Protein AF-A0A935NAN1-F1 (afdb_monomer_lite)

Foldseek 3Di:
DPPDPPPPPVVVPPVVVVVVVVVVVVVVVVVVVVLVCCQVVVQVVVVDPDSVSNVVSVVVVVVVVVVVVVCCVVVVVD

pLDDT: mean 71.58, std 13.67, range [41.81, 92.19]

Secondary structure (DSSP, 8-state):
---SSSTTTTGGGTHHHHHHHHHHHHHHHHHHHHHHHHHHHHHHHTT-SS-HHHHHHHHHHHHHHHHHHHHHHHHS--

Structure (mmCIF, N/CA/C/O backbone):
data_AF-A0A935NAN1-F1
#
_entry.id   AF-A0A935NAN1-F1
#
loop_
_atom_site.group_PDB
_atom_site.id
_atom_site.type_symbol
_atom_site.label_atom_id
_atom_site.label_alt_id
_atom_site.label_comp_id
_atom_site.label_asym_id
_atom_site.label_entity_id
_atom_site.label_seq_id
_atom_site.pdbx_PDB_ins_code
_atom_site.Cartn_x
_atom_site.Cartn_y
_atom_site.Cartn_z
_atom_site.occupancy
_atom_site.B_iso_or_equiv
_atom_site.auth_seq_id
_atom_site.auth_comp_id
_atom_site.auth_asym_id
_atom_site.auth_atom_id
_atom_site.pdbx_PDB_model_num
ATOM 1 N N . MET A 1 1 ? -9.333 0.753 55.412 1.00 48.41 1 MET A N 1
ATOM 2 C CA . MET A 1 1 ? -8.108 1.065 54.646 1.00 48.41 1 MET A CA 1
ATOM 3 C C . MET A 1 1 ? -8.165 0.220 53.374 1.00 48.41 1 MET A C 1
ATOM 5 O O . MET A 1 1 ? -7.666 -0.893 53.376 1.00 48.41 1 MET A O 1
ATOM 9 N N . SER A 1 2 ? -8.923 0.664 52.360 1.00 51.09 2 SER A N 1
ATOM 10 C CA . SER A 1 2 ? -9.326 -0.205 51.228 1.00 51.09 2 SER A CA 1
ATOM 11 C C . SER A 1 2 ? -9.532 0.537 49.894 1.00 51.09 2 SER A C 1
ATOM 13 O O . SER A 1 2 ? -10.211 0.014 49.020 1.00 51.09 2 SER A O 1
ATOM 15 N N . GLN A 1 3 ? -8.986 1.747 49.714 1.00 49.72 3 GLN A N 1
ATOM 16 C CA . GLN A 1 3 ? -9.245 2.574 48.517 1.00 49.72 3 GLN A CA 1
ATOM 17 C C . GLN A 1 3 ? -8.064 2.699 47.529 1.00 49.72 3 GLN A C 1
ATOM 19 O O . GLN A 1 3 ? -8.097 3.559 46.659 1.00 49.72 3 GLN A O 1
ATOM 24 N N . ASP A 1 4 ? -7.045 1.835 47.594 1.00 53.94 4 ASP A N 1
ATOM 25 C CA . ASP A 1 4 ? -5.837 1.983 46.750 1.00 53.94 4 ASP A CA 1
ATOM 26 C C . ASP A 1 4 ? -5.776 1.063 45.508 1.00 53.94 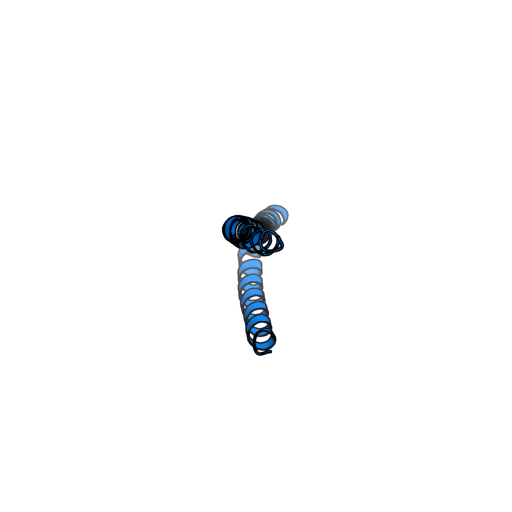4 ASP A C 1
ATOM 28 O O . ASP A 1 4 ? -4.828 1.111 44.729 1.00 53.94 4 ASP A O 1
ATOM 32 N N . GLN A 1 5 ? -6.777 0.202 45.284 1.00 51.38 5 GLN A N 1
ATOM 33 C CA . GLN A 1 5 ? -6.707 -0.833 44.234 1.00 51.38 5 GLN A CA 1
ATOM 34 C C . GLN A 1 5 ? -7.424 -0.487 42.911 1.00 51.38 5 GLN A C 1
ATOM 36 O O . GLN A 1 5 ? -7.178 -1.158 41.912 1.00 51.38 5 GLN A O 1
ATOM 41 N N . ASP A 1 6 ? -8.240 0.571 42.834 1.00 51.97 6 ASP A N 1
ATOM 42 C CA . ASP A 1 6 ? -9.025 0.871 41.614 1.00 51.97 6 ASP A CA 1
ATOM 43 C C . ASP A 1 6 ? -8.247 1.672 40.539 1.00 51.97 6 ASP A C 1
ATOM 45 O O . ASP A 1 6 ? -8.550 1.621 39.346 1.00 51.97 6 ASP A O 1
ATOM 49 N N . ASN A 1 7 ? -7.167 2.369 40.914 1.00 51.72 7 ASN A N 1
ATOM 50 C CA . ASN A 1 7 ? -6.490 3.321 40.017 1.00 51.72 7 ASN A CA 1
ATOM 51 C C . ASN A 1 7 ? -5.402 2.686 39.112 1.00 51.72 7 ASN A C 1
ATOM 53 O O . ASN A 1 7 ? -4.938 3.287 38.146 1.00 51.72 7 ASN A O 1
ATOM 57 N N . LYS A 1 8 ? -4.984 1.437 39.348 1.00 48.88 8 LYS A N 1
ATOM 58 C CA . LYS A 1 8 ? -3.893 0.818 38.556 1.00 48.88 8 LYS A CA 1
ATOM 59 C C . LYS A 1 8 ? 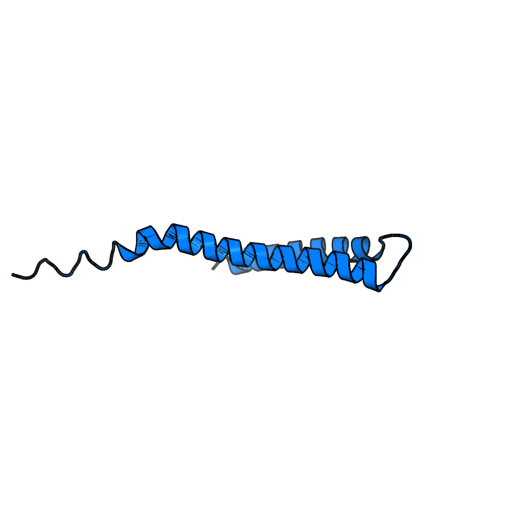-4.346 0.269 37.198 1.00 48.88 8 LYS A C 1
ATOM 61 O O . LYS A 1 8 ? -3.514 0.062 36.312 1.00 48.88 8 LYS A O 1
ATOM 66 N N . THR A 1 9 ? -5.647 0.077 36.996 1.00 53.22 9 THR A N 1
ATOM 67 C CA . THR A 1 9 ? -6.179 -0.578 35.787 1.00 53.22 9 THR A CA 1
ATOM 68 C C . THR A 1 9 ? -6.546 0.421 34.686 1.00 53.22 9 THR A C 1
ATOM 70 O O . THR A 1 9 ? -6.495 0.080 33.504 1.00 53.22 9 THR A O 1
ATOM 73 N N . LYS A 1 10 ? -6.843 1.683 35.030 1.00 47.53 10 LYS A N 1
ATOM 74 C CA . LYS A 1 10 ? -7.218 2.709 34.038 1.00 47.53 10 LYS A CA 1
ATOM 75 C C . LYS A 1 10 ? -6.021 3.360 33.335 1.00 47.53 10 LYS A C 1
ATOM 77 O O . LYS A 1 10 ? -6.133 3.716 32.166 1.00 47.53 10 LYS A O 1
ATOM 82 N N . ILE A 1 11 ? -4.852 3.422 33.975 1.00 50.12 11 ILE A N 1
ATOM 83 C CA . ILE A 1 11 ? -3.654 4.068 33.403 1.00 50.12 11 ILE A CA 1
ATOM 84 C C . ILE A 1 11 ? -2.971 3.213 32.316 1.00 50.12 11 ILE A C 1
ATOM 86 O O . ILE A 1 11 ? -2.376 3.755 31.385 1.00 50.12 11 ILE A O 1
ATOM 90 N N . LYS A 1 12 ? -3.139 1.881 32.327 1.00 47.09 12 LYS A N 1
ATOM 91 C CA . LYS A 1 12 ? -2.629 1.005 31.250 1.00 47.09 12 LYS A CA 1
ATOM 92 C C . LYS A 1 12 ? -3.349 1.174 29.906 1.00 47.09 12 LYS A C 1
ATOM 94 O O . LYS A 1 12 ? -2.831 0.703 28.897 1.00 47.09 12 LYS A O 1
ATOM 99 N N . LYS A 1 13 ? -4.511 1.833 29.859 1.00 52.38 13 LYS A N 1
ATOM 100 C CA . LYS A 1 13 ? -5.302 2.003 28.626 1.00 52.38 13 LYS A CA 1
ATOM 101 C C . LYS A 1 13 ? -4.945 3.246 27.804 1.00 52.38 13 LYS A C 1
ATOM 103 O O . LYS A 1 13 ? -5.310 3.310 26.638 1.00 52.38 13 LYS A O 1
ATOM 108 N N . VAL A 1 14 ? -4.233 4.217 28.380 1.00 52.50 14 VAL A N 1
ATOM 109 C CA . VAL A 1 14 ? -4.016 5.526 27.730 1.00 52.50 14 VAL A CA 1
ATOM 110 C C . VAL A 1 14 ? -2.675 5.582 26.989 1.00 52.50 14 VAL A C 1
ATOM 112 O O . VAL A 1 14 ? -2.626 6.016 25.844 1.00 52.50 14 VAL A O 1
ATOM 115 N N . GLY A 1 15 ? -1.600 5.032 27.571 1.00 51.84 15 GLY A N 1
ATOM 116 C CA . GLY A 1 15 ? -0.310 4.874 26.875 1.00 51.84 15 GLY A CA 1
ATOM 117 C C . GLY A 1 15 ? -0.312 3.776 25.801 1.00 51.84 15 GLY A C 1
ATOM 118 O O . GLY A 1 15 ? 0.545 3.754 24.921 1.00 51.84 15 GLY A O 1
ATOM 119 N N . THR A 1 16 ? -1.292 2.870 25.844 1.00 57.91 16 THR A N 1
ATOM 120 C CA . THR A 1 16 ? -1.433 1.787 24.867 1.00 57.91 16 THR A CA 1
ATOM 121 C C . THR A 1 16 ? -2.125 2.223 23.587 1.00 57.91 16 THR A C 1
ATOM 123 O O . THR A 1 16 ? -1.887 1.579 22.579 1.00 57.91 16 THR A O 1
ATOM 126 N N . ALA A 1 17 ? -2.895 3.315 23.559 1.00 60.88 17 ALA A N 1
ATOM 127 C CA . ALA A 1 17 ? -3.544 3.769 22.328 1.00 60.88 17 ALA A CA 1
ATOM 128 C C . ALA A 1 17 ? -2.511 4.141 21.249 1.00 60.88 17 ALA A C 1
ATOM 130 O O . ALA A 1 17 ? -2.559 3.617 20.143 1.00 60.88 17 ALA A O 1
ATOM 131 N N . TYR A 1 18 ? -1.508 4.959 21.582 1.00 67.50 18 TYR A N 1
ATOM 132 C CA . TYR A 1 18 ? -0.462 5.361 20.629 1.00 67.50 18 TYR A CA 1
ATOM 133 C C . TYR A 1 18 ? 0.385 4.171 20.147 1.00 67.50 18 TYR A C 1
ATOM 135 O O . TYR A 1 18 ? 0.729 4.059 18.967 1.00 67.50 18 TYR A O 1
ATOM 143 N N . LEU A 1 19 ? 0.667 3.238 21.060 1.00 71.50 19 LEU A N 1
ATOM 144 C CA . LEU A 1 19 ? 1.397 2.008 20.759 1.00 71.50 19 LEU A CA 1
ATOM 145 C C . LEU A 1 19 ? 0.554 1.039 19.907 1.00 71.50 19 LEU A C 1
ATOM 147 O O . LEU A 1 19 ? 1.082 0.390 19.008 1.00 71.50 19 LEU A O 1
ATOM 151 N N . GLN A 1 20 ? -0.762 0.989 20.136 1.00 67.56 20 GLN A N 1
ATOM 152 C CA . GLN A 1 20 ? -1.726 0.225 19.340 1.00 67.56 20 GLN A CA 1
ATOM 153 C C . GLN A 1 20 ? -1.859 0.795 17.927 1.00 67.56 20 GLN A C 1
ATOM 155 O O . GLN A 1 20 ? -1.805 0.024 16.973 1.00 67.56 20 GLN A O 1
ATOM 160 N N . TYR A 1 21 ? -1.959 2.119 17.768 1.00 77.62 21 TYR A N 1
ATOM 161 C CA . TYR A 1 21 ? -1.984 2.757 16.447 1.00 77.62 21 TYR A CA 1
ATOM 162 C C . TYR A 1 21 ? -0.678 2.540 15.691 1.00 77.62 21 TYR A C 1
ATOM 164 O O . TYR A 1 21 ? -0.709 2.253 14.500 1.00 77.62 21 TYR A O 1
ATOM 172 N N . THR A 1 22 ? 0.461 2.593 16.385 1.00 85.19 22 THR A N 1
ATOM 173 C CA . THR A 1 22 ? 1.760 2.248 15.797 1.00 85.19 22 THR A CA 1
ATOM 174 C C . THR A 1 22 ? 1.787 0.793 15.323 1.00 85.19 22 THR A C 1
ATOM 176 O O . THR A 1 22 ? 2.212 0.533 14.202 1.00 85.19 22 THR A O 1
ATOM 179 N N . GLY A 1 23 ? 1.287 -0.158 16.120 1.00 83.38 23 GLY A N 1
ATOM 180 C CA . GLY A 1 23 ? 1.205 -1.573 15.734 1.00 83.38 23 GLY A CA 1
ATOM 181 C C . GLY A 1 23 ? 0.280 -1.828 14.538 1.00 83.38 23 GLY A C 1
ATOM 182 O O . GLY A 1 23 ? 0.650 -2.546 13.609 1.00 83.38 23 GLY A O 1
ATOM 183 N N . LEU A 1 24 ? -0.889 -1.184 14.514 1.00 81.25 24 LEU A N 1
ATOM 184 C CA . LEU A 1 24 ? -1.828 -1.220 13.386 1.00 81.25 24 LEU A CA 1
ATOM 185 C C . LEU A 1 24 ? -1.235 -0.585 12.122 1.00 81.25 24 LEU A C 1
ATOM 187 O O . LEU A 1 24 ? -1.349 -1.148 11.034 1.00 81.25 24 LEU A O 1
ATOM 191 N N . ALA A 1 25 ? -0.559 0.556 12.260 1.00 85.62 25 ALA A N 1
ATOM 192 C CA . ALA A 1 25 ? 0.143 1.207 11.161 1.00 85.62 25 ALA A CA 1
ATOM 193 C C . ALA A 1 25 ? 1.270 0.319 10.622 1.00 85.62 25 ALA A C 1
ATOM 195 O O . ALA A 1 25 ? 1.438 0.227 9.411 1.00 85.62 25 ALA A O 1
ATOM 196 N N . PHE A 1 26 ? 1.987 -0.396 11.491 1.00 90.25 26 PHE A N 1
ATOM 197 C CA . PHE A 1 26 ? 3.016 -1.353 11.087 1.00 90.25 26 PHE A CA 1
ATOM 198 C C . PHE A 1 26 ? 2.425 -2.532 10.302 1.00 90.25 26 PHE A C 1
ATOM 200 O O . PHE A 1 26 ? 2.985 -2.956 9.292 1.00 90.25 26 PHE A O 1
ATOM 207 N N . GLN A 1 27 ? 1.254 -3.024 10.716 1.00 82.56 27 GLN A N 1
ATOM 208 C CA . GLN A 1 27 ? 0.527 -4.073 10.005 1.00 82.56 27 GLN A CA 1
ATOM 209 C C . GLN A 1 27 ? 0.067 -3.607 8.614 1.00 82.56 27 GLN A C 1
ATOM 211 O O . GLN A 1 27 ? 0.259 -4.319 7.628 1.00 82.56 27 GLN A O 1
ATOM 216 N N . MET A 1 28 ? -0.494 -2.399 8.514 1.00 85.81 28 MET A N 1
ATOM 217 C CA . MET A 1 28 ? -0.901 -1.797 7.239 1.00 85.81 28 MET A CA 1
ATOM 218 C C . MET A 1 28 ? 0.302 -1.516 6.335 1.00 85.81 28 MET A C 1
ATOM 220 O O . MET A 1 28 ? 0.268 -1.849 5.151 1.00 85.81 28 MET A O 1
ATOM 224 N N . ALA A 1 29 ? 1.388 -0.982 6.896 1.00 88.94 29 ALA A N 1
ATOM 225 C CA . ALA A 1 29 ? 2.640 -0.759 6.186 1.00 88.94 29 ALA A CA 1
ATOM 226 C C . ALA A 1 29 ? 3.190 -2.071 5.616 1.00 88.94 29 ALA A C 1
ATOM 228 O O . ALA A 1 29 ? 3.534 -2.117 4.439 1.00 88.94 29 ALA A O 1
ATOM 229 N N . GLY A 1 30 ? 3.190 -3.157 6.395 1.00 92.19 30 GLY A N 1
ATOM 230 C CA . GLY A 1 30 ? 3.613 -4.478 5.929 1.00 92.19 30 GLY A CA 1
ATOM 231 C C . GLY A 1 30 ? 2.807 -4.977 4.726 1.00 92.19 30 GLY A C 1
ATOM 232 O O . GLY A 1 30 ? 3.392 -5.433 3.746 1.00 92.19 30 GLY A O 1
ATOM 233 N N . ILE A 1 31 ? 1.478 -4.833 4.754 1.00 83.69 31 ILE A N 1
ATOM 234 C CA . ILE A 1 31 ? 0.607 -5.218 3.630 1.00 83.69 31 ILE A CA 1
ATOM 235 C C . ILE A 1 31 ? 0.893 -4.361 2.388 1.00 83.69 31 ILE A C 1
ATOM 237 O O . ILE A 1 31 ? 0.983 -4.899 1.285 1.00 83.69 31 ILE A O 1
ATOM 241 N N . ILE A 1 32 ? 1.063 -3.046 2.550 1.00 83.12 32 ILE A N 1
ATOM 242 C CA . ILE A 1 32 ? 1.358 -2.123 1.443 1.00 83.12 32 ILE A CA 1
ATOM 243 C C . ILE A 1 32 ? 2.713 -2.452 0.814 1.00 83.12 32 ILE A C 1
ATOM 245 O O . ILE A 1 32 ? 2.801 -2.609 -0.404 1.00 83.12 32 ILE A O 1
ATOM 249 N N . PHE A 1 33 ? 3.754 -2.615 1.634 1.00 88.56 33 PHE A N 1
ATOM 250 C CA . PHE A 1 33 ? 5.085 -2.997 1.168 1.00 88.56 33 PHE A CA 1
ATOM 251 C C . PHE A 1 33 ? 5.058 -4.327 0.425 1.00 88.56 33 PHE A C 1
ATOM 253 O O . PHE A 1 33 ? 5.629 -4.428 -0.658 1.00 88.56 33 PHE A O 1
ATOM 260 N N . LEU A 1 34 ? 4.358 -5.326 0.965 1.00 85.31 34 LEU A N 1
ATOM 261 C CA . LEU A 1 34 ? 4.227 -6.626 0.323 1.00 85.31 34 LEU A CA 1
ATOM 262 C C . LEU A 1 34 ? 3.515 -6.510 -1.033 1.00 85.31 34 LEU A C 1
ATOM 264 O O . LEU A 1 34 ? 3.970 -7.098 -2.010 1.00 85.31 34 LEU A O 1
ATOM 268 N N . SER A 1 35 ? 2.459 -5.701 -1.116 1.00 77.94 35 SER A N 1
ATOM 269 C CA . SER A 1 35 ? 1.709 -5.471 -2.354 1.00 77.94 35 SER A CA 1
ATOM 270 C C . SER A 1 35 ? 2.562 -4.795 -3.438 1.00 77.94 35 SER A C 1
ATOM 272 O O . SER A 1 35 ? 2.627 -5.272 -4.572 1.00 77.94 35 SER A O 1
ATOM 274 N N . ILE A 1 36 ? 3.299 -3.733 -3.083 1.00 81.00 36 ILE A N 1
ATOM 275 C CA . ILE A 1 36 ? 4.200 -3.022 -4.006 1.00 81.00 36 ILE A CA 1
ATOM 276 C C . ILE A 1 36 ? 5.349 -3.935 -4.448 1.00 81.00 36 ILE A C 1
ATOM 278 O O . ILE A 1 36 ? 5.691 -3.978 -5.630 1.00 81.00 36 ILE A O 1
ATOM 282 N N . PHE A 1 37 ? 5.934 -4.685 -3.512 1.00 83.19 37 PHE A N 1
ATOM 283 C CA . PHE A 1 37 ? 7.057 -5.571 -3.793 1.00 83.19 37 PHE A CA 1
ATOM 284 C C . PHE A 1 37 ? 6.657 -6.716 -4.724 1.00 83.19 37 PHE A C 1
ATOM 286 O O . PHE A 1 37 ? 7.369 -6.996 -5.683 1.00 83.19 37 PHE A O 1
ATOM 293 N N . ILE A 1 38 ? 5.497 -7.339 -4.496 1.00 82.44 38 ILE A N 1
ATOM 294 C CA . ILE A 1 38 ? 4.949 -8.365 -5.392 1.00 82.44 38 ILE A CA 1
ATOM 295 C C . ILE A 1 38 ? 4.693 -7.775 -6.783 1.00 82.44 38 ILE A C 1
ATOM 297 O O . ILE A 1 38 ? 5.079 -8.395 -7.771 1.00 82.44 38 ILE A O 1
ATOM 301 N N . GLY A 1 39 ? 4.128 -6.566 -6.864 1.00 74.44 39 GLY A N 1
ATOM 302 C CA . GLY A 1 39 ? 3.901 -5.857 -8.125 1.00 74.44 39 GLY A CA 1
ATOM 303 C C . GLY A 1 39 ? 5.172 -5.682 -8.952 1.00 74.44 39 GLY A C 1
ATOM 304 O O . GLY A 1 39 ? 5.241 -6.120 -10.099 1.00 74.44 39 GLY A O 1
ATOM 305 N N . GLN A 1 40 ? 6.208 -5.109 -8.339 1.00 73.81 40 GLN A N 1
ATOM 306 C CA . GLN A 1 40 ? 7.474 -4.835 -9.020 1.00 73.81 40 GLN A CA 1
ATOM 307 C C . GLN A 1 40 ? 8.257 -6.108 -9.350 1.00 73.81 40 GLN A C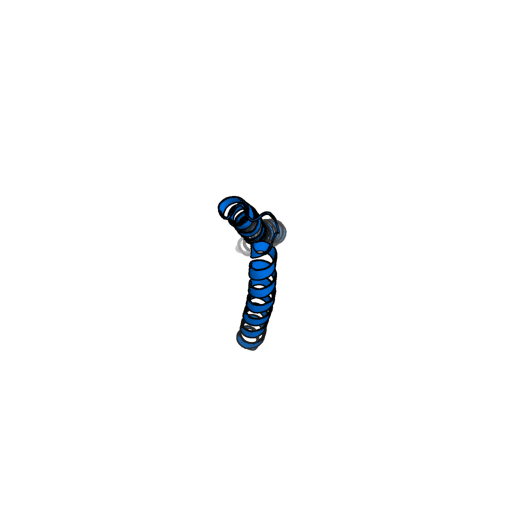 1
ATOM 309 O O . GLN A 1 40 ? 8.818 -6.229 -10.439 1.00 73.81 40 GLN A O 1
ATOM 314 N N . LYS A 1 41 ? 8.297 -7.082 -8.429 1.00 77.44 41 LYS A N 1
ATOM 315 C CA . LYS A 1 41 ? 9.060 -8.315 -8.643 1.00 77.44 41 LYS A CA 1
ATOM 316 C C . LYS A 1 41 ? 8.442 -9.178 -9.740 1.00 77.4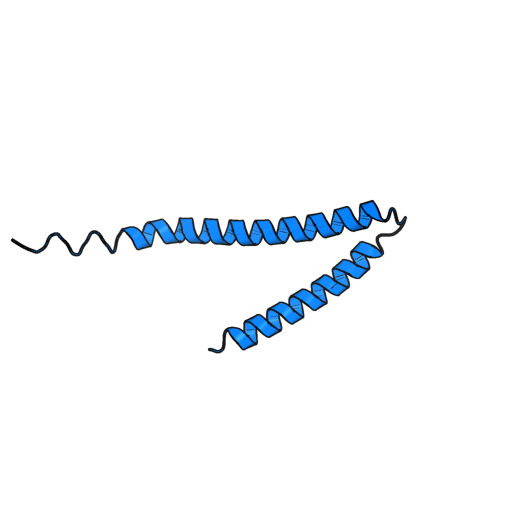4 41 LYS A C 1
ATOM 318 O O . LYS A 1 41 ? 9.178 -9.874 -10.433 1.00 77.44 41 LYS A O 1
ATOM 323 N N . LEU A 1 42 ? 7.121 -9.134 -9.907 1.00 72.94 42 LEU A N 1
ATOM 324 C CA . LEU A 1 42 ? 6.434 -9.902 -10.940 1.00 72.94 42 LEU A CA 1
ATOM 325 C C . LEU A 1 42 ? 6.601 -9.255 -12.327 1.00 72.94 42 LEU A C 1
ATOM 327 O O . LEU A 1 42 ? 6.831 -9.979 -13.291 1.00 72.94 42 LEU A O 1
ATOM 331 N N . ASP A 1 43 ? 6.617 -7.921 -12.423 1.00 67.88 43 ASP A N 1
ATOM 332 C CA . ASP A 1 43 ? 6.963 -7.212 -13.671 1.00 67.88 43 ASP A CA 1
ATOM 333 C C . ASP A 1 43 ? 8.427 -7.491 -14.086 1.00 67.88 43 ASP A C 1
ATOM 335 O O . ASP A 1 43 ? 8.712 -7.751 -15.255 1.00 67.88 43 ASP A O 1
ATOM 339 N N . ALA A 1 44 ? 9.351 -7.552 -13.114 1.00 69.12 44 ALA A N 1
ATOM 340 C CA . ALA A 1 44 ? 10.759 -7.890 -13.346 1.00 69.12 44 ALA A CA 1
ATOM 341 C C . ALA A 1 44 ? 10.991 -9.372 -13.699 1.00 69.12 44 ALA A C 1
ATOM 343 O O . ALA A 1 44 ? 11.831 -9.671 -14.546 1.00 69.12 44 ALA A O 1
ATOM 344 N N . TYR A 1 45 ? 10.254 -10.303 -13.077 1.00 66.44 45 TYR A N 1
ATOM 345 C CA . TYR A 1 45 ? 10.371 -11.744 -13.347 1.00 66.44 45 TYR A CA 1
ATOM 346 C C . TYR A 1 45 ? 9.951 -12.099 -14.774 1.00 66.44 45 TYR A C 1
ATOM 348 O O . TYR A 1 45 ? 10.539 -12.979 -15.394 1.00 66.44 45 TYR A O 1
ATOM 356 N N . PHE A 1 46 ? 8.953 -11.399 -15.307 1.00 68.25 46 PHE A N 1
ATOM 357 C CA . PHE A 1 46 ? 8.450 -11.660 -16.647 1.00 68.25 46 PHE A CA 1
ATOM 358 C C . PHE A 1 46 ? 9.211 -10.915 -17.759 1.00 68.25 46 PHE A C 1
ATOM 360 O O . PHE A 1 46 ? 8.958 -11.188 -18.930 1.00 68.25 46 PHE A O 1
ATOM 367 N N . GLN A 1 47 ? 10.147 -10.015 -17.415 1.00 62.69 47 GLN A N 1
ATOM 368 C CA . GLN A 1 47 ? 11.018 -9.272 -18.347 1.00 62.69 47 GLN A CA 1
ATOM 369 C C . GLN A 1 47 ? 10.288 -8.684 -19.570 1.00 62.69 47 GLN A C 1
ATOM 371 O O . GLN A 1 47 ? 10.869 -8.549 -20.650 1.00 62.69 47 GLN A O 1
ATOM 376 N N . PHE A 1 48 ? 9.004 -8.339 -19.438 1.00 62.25 48 PHE A N 1
ATOM 377 C CA . PHE A 1 48 ? 8.260 -7.823 -20.575 1.00 62.25 48 PHE A CA 1
ATOM 378 C C . PHE A 1 48 ? 8.736 -6.397 -20.891 1.00 62.25 48 PHE A C 1
ATOM 380 O O . PHE A 1 48 ? 8.826 -5.561 -19.994 1.00 62.25 48 PHE A O 1
ATOM 387 N N . PRO A 1 49 ? 8.991 -6.062 -22.168 1.00 63.78 49 PRO A N 1
ATOM 388 C CA . PRO A 1 49 ? 9.423 -4.721 -22.571 1.00 63.78 49 PRO A CA 1
ATOM 389 C C . PRO A 1 49 ? 8.353 -3.639 -22.337 1.00 63.78 49 PRO A C 1
ATOM 391 O O . PRO A 1 49 ? 8.633 -2.451 -22.477 1.00 63.78 49 PRO A O 1
ATOM 394 N N . LYS A 1 50 ? 7.119 -4.032 -21.994 1.00 64.62 50 LYS A N 1
ATOM 395 C CA . LYS A 1 50 ? 6.053 -3.139 -21.535 1.00 64.62 50 LYS A CA 1
ATOM 396 C C . LYS A 1 50 ? 5.438 -3.697 -20.246 1.00 64.62 50 LYS A C 1
ATOM 398 O O . LYS A 1 50 ? 5.310 -4.919 -20.145 1.00 64.62 50 LYS A O 1
ATOM 403 N N . PRO A 1 51 ? 4.989 -2.832 -19.319 1.00 68.19 51 PRO A N 1
ATOM 404 C CA . PRO A 1 51 ? 4.499 -3.210 -17.990 1.00 68.19 51 PRO A CA 1
ATOM 405 C C . PRO A 1 51 ? 3.076 -3.804 -18.035 1.00 68.19 51 PRO A C 1
ATOM 407 O O . PRO A 1 51 ? 2.142 -3.318 -17.395 1.00 68.19 51 PRO A O 1
ATOM 410 N N . TYR A 1 52 ? 2.871 -4.852 -18.837 1.00 71.94 52 TYR A N 1
ATOM 411 C CA . TYR A 1 52 ? 1.587 -5.548 -18.972 1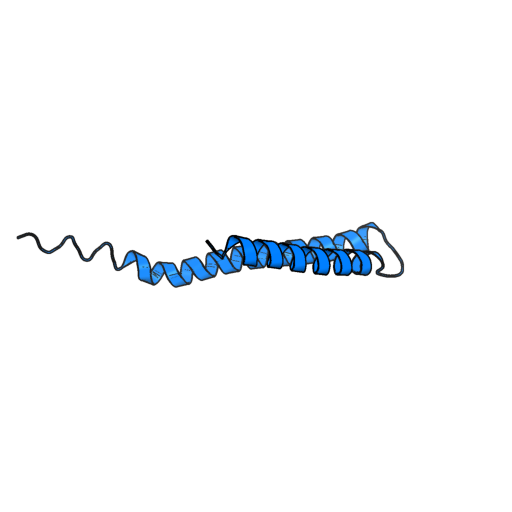.00 71.94 52 TYR A CA 1
ATOM 412 C C . TYR A 1 52 ? 1.149 -6.186 -17.662 1.00 71.94 52 TYR A C 1
ATOM 414 O O . TYR A 1 52 ? -0.043 -6.261 -17.366 1.00 71.94 52 TYR A O 1
ATOM 422 N N . LEU A 1 53 ? 2.120 -6.636 -16.873 1.00 72.31 53 LEU A N 1
ATOM 423 C CA . LEU A 1 53 ? 1.858 -7.360 -15.652 1.00 72.31 53 LEU A CA 1
ATOM 424 C C . LEU A 1 53 ? 1.518 -6.399 -14.514 1.00 72.31 53 LEU A C 1
ATOM 426 O O . LEU A 1 53 ? 0.558 -6.647 -13.792 1.00 72.31 53 LEU A O 1
ATOM 430 N N . THR A 1 54 ? 2.170 -5.236 -14.455 1.00 72.12 54 THR A N 1
ATOM 431 C CA . THR A 1 54 ? 1.670 -4.087 -13.682 1.00 72.12 54 THR A CA 1
ATOM 432 C C . THR A 1 54 ? 0.239 -3.712 -14.090 1.00 72.12 54 THR A C 1
ATOM 434 O O . THR A 1 54 ? -0.589 -3.442 -13.223 1.00 72.12 54 THR A O 1
ATOM 437 N N . GLY A 1 55 ? -0.104 -3.763 -15.382 1.00 76.94 55 GLY A N 1
ATOM 438 C CA . GLY A 1 55 ? -1.481 -3.576 -15.860 1.00 76.94 55 GLY A CA 1
ATOM 439 C C . GLY A 1 55 ? -2.465 -4.616 -15.304 1.00 76.94 55 GLY A C 1
ATOM 440 O O . GLY A 1 55 ? -3.513 -4.253 -14.768 1.00 76.94 55 GLY A O 1
ATOM 441 N N . LEU A 1 56 ? -2.109 -5.902 -15.363 1.00 80.88 56 LEU A N 1
ATOM 442 C CA . LEU A 1 56 ? -2.918 -7.001 -14.827 1.00 80.88 56 LEU A CA 1
ATOM 443 C C . LEU A 1 56 ? -3.055 -6.922 -13.298 1.00 80.88 56 LEU A C 1
ATOM 445 O O . LEU A 1 56 ? -4.147 -7.088 -12.764 1.00 80.88 56 LEU A O 1
ATOM 449 N N . ILE A 1 57 ? -1.962 -6.634 -12.590 1.00 77.81 57 ILE A N 1
ATOM 450 C CA . ILE A 1 57 ? -1.940 -6.459 -11.134 1.00 77.81 57 ILE A CA 1
ATOM 451 C C . ILE A 1 57 ? -2.731 -5.230 -10.721 1.00 77.81 57 ILE A C 1
ATOM 453 O O . ILE A 1 57 ? -3.411 -5.290 -9.706 1.00 77.81 57 ILE A O 1
ATOM 457 N N . SER A 1 58 ? -2.675 -4.131 -11.472 1.00 77.75 58 SER A N 1
ATOM 458 C CA . SER A 1 58 ? -3.496 -2.946 -11.216 1.00 77.75 58 SER A CA 1
ATOM 459 C C . SER A 1 58 ? -4.984 -3.290 -11.337 1.00 77.75 58 SER A C 1
ATOM 461 O O . SER A 1 58 ? -5.768 -2.986 -10.437 1.00 77.75 58 SER A O 1
ATOM 463 N N . LEU A 1 59 ? -5.359 -4.043 -12.378 1.00 85.19 59 LEU A N 1
ATOM 464 C CA . LEU A 1 59 ? -6.729 -4.517 -12.577 1.00 85.19 59 LEU A CA 1
ATOM 465 C C . LEU A 1 59 ? -7.188 -5.465 -11.454 1.00 85.19 59 LEU A C 1
ATOM 467 O O . LEU A 1 59 ? -8.274 -5.296 -10.893 1.00 85.19 59 LEU A O 1
ATOM 471 N N . LEU A 1 60 ? -6.346 -6.431 -11.078 1.00 84.06 60 LEU A N 1
ATOM 472 C CA . LEU A 1 60 ? -6.605 -7.347 -9.965 1.00 84.06 60 LEU A CA 1
ATOM 473 C C . LEU A 1 60 ? -6.615 -6.626 -8.615 1.00 84.06 60 LEU A C 1
ATOM 475 O O . LEU A 1 60 ? -7.427 -6.964 -7.761 1.00 84.06 60 LEU A O 1
ATOM 479 N N . SER A 1 61 ? -5.764 -5.618 -8.425 1.00 79.31 61 SER A N 1
ATOM 480 C CA . SER A 1 61 ? -5.698 -4.820 -7.200 1.00 79.31 61 SER A CA 1
ATOM 481 C C . SER A 1 61 ? -6.966 -4.011 -7.024 1.00 79.31 61 SER A C 1
ATOM 483 O O . SER A 1 61 ? -7.550 -4.066 -5.951 1.00 79.31 61 SER A O 1
ATOM 485 N N . ILE A 1 62 ? -7.439 -3.325 -8.067 1.00 84.19 62 ILE A N 1
ATOM 486 C CA . ILE A 1 62 ? -8.717 -2.599 -8.038 1.00 84.19 62 ILE A CA 1
ATOM 487 C C . ILE A 1 62 ? -9.863 -3.563 -7.720 1.00 84.19 62 ILE A C 1
ATOM 489 O O . ILE A 1 62 ? -10.655 -3.303 -6.816 1.00 84.19 62 ILE A O 1
ATOM 493 N N . THR A 1 63 ? -9.910 -4.711 -8.400 1.00 88.06 63 THR A N 1
ATOM 494 C CA . THR A 1 63 ? -10.942 -5.735 -8.172 1.00 88.06 63 THR A CA 1
ATOM 495 C C . THR A 1 63 ? -10.896 -6.271 -6.739 1.00 88.06 63 THR A C 1
ATOM 497 O O . THR A 1 63 ? -11.919 -6.346 -6.062 1.00 88.06 63 THR A O 1
ATOM 500 N N . GLY A 1 64 ? -9.703 -6.594 -6.239 1.00 86.06 64 GLY A N 1
ATOM 501 C CA . GLY A 1 64 ? -9.486 -7.088 -4.884 1.00 86.06 64 GLY A CA 1
ATOM 502 C C . GLY A 1 64 ? -9.786 -6.039 -3.816 1.00 86.06 64 GLY A C 1
ATOM 503 O O . GLY A 1 64 ? -10.347 -6.378 -2.779 1.00 86.06 64 GLY A O 1
ATOM 504 N N . PHE A 1 65 ? -9.475 -4.766 -4.069 1.00 82.88 65 PHE A N 1
ATOM 505 C CA . PHE A 1 65 ? -9.774 -3.664 -3.156 1.00 82.88 65 PHE A CA 1
ATOM 506 C C . PHE A 1 65 ? -11.280 -3.438 -3.050 1.00 82.88 65 PHE A C 1
ATOM 508 O O . PHE A 1 65 ? -11.796 -3.330 -1.942 1.00 82.88 65 PHE A O 1
ATOM 515 N N . ILE A 1 66 ? -11.994 -3.451 -4.181 1.00 86.81 66 ILE A N 1
ATOM 516 C CA . ILE A 1 66 ? -13.459 -3.367 -4.218 1.00 86.81 66 ILE A CA 1
ATOM 517 C C . ILE A 1 66 ? -14.086 -4.566 -3.504 1.00 86.81 66 ILE A C 1
ATOM 519 O O . ILE A 1 66 ? -14.979 -4.383 -2.685 1.00 86.81 66 ILE A O 1
ATOM 523 N N . TYR A 1 67 ? -13.604 -5.783 -3.755 1.00 86.88 67 TYR A N 1
ATOM 524 C CA . TYR A 1 67 ? -14.116 -6.983 -3.093 1.00 86.88 67 TYR A CA 1
ATOM 525 C C . TYR A 1 67 ? -13.870 -6.960 -1.581 1.00 86.88 67 TYR A C 1
ATOM 527 O O . TYR A 1 67 ? -14.760 -7.273 -0.791 1.00 86.88 67 TYR A O 1
ATOM 535 N N . LYS A 1 68 ? -12.673 -6.541 -1.162 1.00 82.06 68 LYS A N 1
ATOM 536 C CA . LYS A 1 68 ? -12.333 -6.397 0.253 1.00 82.06 68 LYS A CA 1
ATOM 537 C C . LYS A 1 68 ? -13.187 -5.319 0.912 1.00 82.06 68 LYS A C 1
ATOM 539 O O . LYS A 1 68 ? -13.691 -5.565 1.997 1.00 82.06 68 LYS A O 1
ATOM 544 N N . LEU A 1 69 ? -13.379 -4.175 0.254 1.00 83.38 69 LEU A N 1
ATOM 545 C CA . LEU A 1 69 ? -14.243 -3.094 0.725 1.00 83.38 69 LEU A CA 1
ATOM 546 C C . LEU A 1 69 ? -15.696 -3.560 0.844 1.00 83.38 69 LEU A C 1
ATOM 548 O O . LEU A 1 69 ? -16.338 -3.289 1.846 1.00 83.38 69 LEU A O 1
ATOM 552 N N . TYR A 1 70 ? -16.197 -4.306 -0.140 1.00 86.75 70 TYR A N 1
ATOM 553 C CA . TYR A 1 70 ? -17.539 -4.883 -0.124 1.00 86.75 70 TYR A CA 1
ATOM 554 C C . TYR A 1 70 ? -17.736 -5.847 1.052 1.00 86.75 70 TYR A C 1
ATOM 556 O O . TYR A 1 70 ? -18.706 -5.725 1.797 1.00 86.75 70 TYR A O 1
ATOM 564 N N . ILE A 1 71 ? -16.793 -6.773 1.261 1.00 83.31 71 ILE A N 1
ATOM 565 C CA . ILE A 1 71 ? -16.827 -7.682 2.411 1.00 83.31 71 ILE A CA 1
ATOM 566 C C . ILE A 1 71 ? -16.719 -6.911 3.719 1.00 83.31 71 ILE A C 1
ATOM 568 O O . ILE A 1 71 ? -17.452 -7.225 4.645 1.00 83.31 71 ILE A O 1
ATOM 572 N N .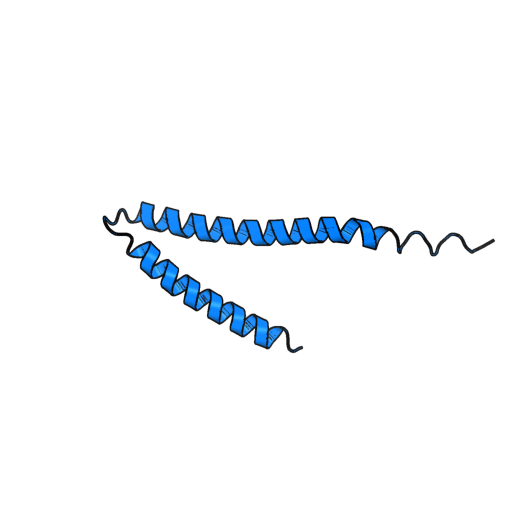 ASP A 1 72 ? -15.811 -5.943 3.820 1.00 80.38 72 ASP A N 1
ATOM 573 C CA . ASP A 1 72 ? -15.603 -5.165 5.041 1.00 80.38 72 ASP A CA 1
ATOM 574 C C . ASP A 1 72 ? -16.851 -4.343 5.390 1.00 80.38 72 ASP A C 1
ATOM 576 O O . ASP A 1 72 ? -17.289 -4.362 6.534 1.00 80.38 72 ASP A O 1
ATOM 580 N N . LEU A 1 73 ? -17.503 -3.728 4.398 1.00 81.19 73 LEU A N 1
ATOM 581 C CA . LEU A 1 73 ? -18.764 -3.004 4.576 1.00 81.19 73 LEU A CA 1
ATOM 582 C C . LEU A 1 73 ? -19.906 -3.921 5.029 1.00 81.19 73 LEU A C 1
ATOM 584 O O . LEU A 1 73 ? -20.622 -3.576 5.961 1.00 81.19 73 LEU A O 1
ATOM 588 N N . ILE A 1 74 ? -20.058 -5.100 4.424 1.00 78.88 74 ILE A N 1
ATOM 589 C CA . ILE A 1 74 ? -21.112 -6.058 4.805 1.00 78.88 74 ILE A CA 1
ATOM 590 C C . ILE A 1 74 ? -20.817 -6.728 6.148 1.00 78.88 74 ILE A C 1
ATOM 592 O O . ILE A 1 74 ? -21.728 -7.078 6.896 1.00 78.88 74 ILE A O 1
ATOM 596 N N . LYS A 1 75 ? -19.541 -6.945 6.462 1.00 63.22 75 LYS A N 1
ATOM 597 C CA . LYS A 1 75 ? -19.118 -7.633 7.681 1.00 63.22 75 LYS A CA 1
ATOM 598 C C . LYS A 1 75 ? -19.059 -6.701 8.892 1.00 63.22 75 LYS A C 1
ATOM 600 O O . LYS A 1 75 ? -19.210 -7.203 10.001 1.00 63.22 75 LYS A O 1
ATOM 605 N N . ASN A 1 76 ? -18.896 -5.391 8.689 1.00 57.00 76 ASN A N 1
ATOM 606 C CA . ASN A 1 76 ? -18.921 -4.377 9.748 1.00 57.00 76 ASN A CA 1
ATOM 607 C C . ASN A 1 76 ? -20.328 -3.807 10.026 1.00 57.00 76 ASN A C 1
ATOM 609 O O . ASN A 1 76 ? -20.460 -2.920 10.863 1.00 57.00 76 ASN A O 1
ATOM 613 N N . GLU A 1 77 ? -21.382 -4.333 9.387 1.00 55.00 77 GLU A N 1
ATOM 614 C CA . GLU A 1 77 ? -22.787 -4.062 9.747 1.00 55.00 77 GLU A CA 1
ATOM 615 C C . GLU A 1 77 ? -23.354 -5.080 10.771 1.00 55.00 77 GLU A C 1
ATOM 617 O O . GLU A 1 77 ? -24.542 -5.406 10.756 1.00 55.00 77 GLU A O 1
ATOM 622 N N . LYS A 1 78 ? -22.511 -5.621 11.665 1.00 41.81 78 LYS A N 1
ATOM 623 C CA . LYS A 1 78 ? -22.928 -6.480 12.788 1.00 41.81 78 LYS A CA 1
ATOM 624 C C . LYS A 1 78 ? -22.247 -6.120 14.098 1.00 41.81 78 LYS A C 1
ATOM 626 O O . LYS A 1 78 ? -21.009 -5.951 14.088 1.00 41.81 78 LYS A O 1
#

Radius of gyration: 21.81 Å; chains: 1; bounding box: 34×17×77 Å

Sequence (78 aa):
MSQDQDNKTKIKKVGTAYLQYTGLAFQMAGIIFLSIFIGQKLDAYFQFPKPYLTGLISLLSITGFIYKLYIDLIKNEK